Protein AF-A0A8S4NVF9-F1 (afdb_monomer)

pLDDT: mean 74.32, std 21.09, range [24.33, 94.75]

Sequence (127 aa):
HERRHEKLGIKQYSCEVCGKKFTSFFSKEIHCRTYHEGKGYKCEHCDKLLPRKDSLIQHTRIMHTHKNIKRYQCHLCEHCCKIKGNLRLHLRNKHKLTVATHSKGSSVSSEQLKDAVIITKEGNVVP

Organism: Owenia fusiformis (NCBI:txid6347)

Secondary structure (DSSP, 8-state):
-HHHHHHTT---EE-TTT--EESSHHHHHHHHHHHTS--SEE-SSSS-EESSHHHHHHHHHHHT--SS--PEEPSSSS-EESSHHHHHHHHHHHS--------S-----S-SSTT------------

Mean predicted aligned error: 11.99 Å

Structure (mmCIF, N/CA/C/O backbone):
data_AF-A0A8S4NVF9-F1
#
_entry.id   AF-A0A8S4NVF9-F1
#
loop_
_atom_site.group_PDB
_atom_site.id
_atom_site.type_symbol
_atom_site.label_atom_id
_atom_site.label_alt_id
_atom_site.label_comp_id
_atom_site.label_asym_id
_atom_site.label_entity_id
_atom_site.label_seq_id
_atom_site.pdbx_PDB_ins_code
_atom_site.Cartn_x
_atom_site.Cartn_y
_atom_site.Cartn_z
_atom_site.occupancy
_atom_site.B_iso_or_equiv
_atom_site.auth_seq_id
_atom_site.auth_comp_id
_atom_site.auth_asym_id
_atom_site.auth_atom_id
_atom_site.pdbx_PDB_model_num
ATOM 1 N N . HIS A 1 1 ? 1.444 -15.199 13.024 1.00 60.34 1 HIS A N 1
ATOM 2 C CA . HIS A 1 1 ? 1.896 -13.805 13.224 1.00 60.34 1 HIS A CA 1
ATOM 3 C C . HIS A 1 1 ? 1.202 -13.172 14.437 1.00 60.34 1 HIS A C 1
ATOM 5 O O . HIS A 1 1 ? 1.893 -12.677 15.313 1.00 60.34 1 HIS A O 1
ATOM 11 N N . GLU A 1 2 ? -0.126 -13.273 14.565 1.00 56.03 2 GLU A N 1
ATOM 12 C CA . GLU A 1 2 ? -0.901 -12.641 15.656 1.00 56.03 2 GLU A CA 1
ATOM 13 C C . GLU A 1 2 ? -0.588 -13.177 17.064 1.00 56.03 2 GLU A C 1
ATOM 15 O O . GLU A 1 2 ? -0.363 -12.380 17.968 1.00 56.03 2 GLU A O 1
ATOM 20 N N . ARG A 1 3 ? -0.406 -14.498 17.224 1.00 59.28 3 ARG A N 1
ATOM 21 C CA . ARG A 1 3 ? 0.001 -15.130 18.501 1.00 59.28 3 ARG A CA 1
ATOM 22 C C . ARG A 1 3 ? 1.315 -14.594 19.099 1.00 59.28 3 ARG A C 1
ATOM 24 O O . ARG A 1 3 ? 1.551 -14.734 20.292 1.00 59.28 3 ARG A O 1
ATOM 31 N N . ARG A 1 4 ? 2.193 -13.986 18.289 1.00 63.25 4 ARG A N 1
ATOM 32 C CA . ARG A 1 4 ? 3.465 -13.414 18.767 1.00 63.25 4 ARG A CA 1
ATOM 33 C C . ARG A 1 4 ? 3.271 -12.049 19.431 1.00 63.25 4 ARG A C 1
ATOM 35 O O . ARG A 1 4 ? 4.004 -11.739 20.358 1.00 63.25 4 ARG A O 1
ATOM 42 N N . HIS A 1 5 ? 2.321 -11.241 18.963 1.00 65.12 5 HIS A N 1
ATOM 43 C CA . HIS A 1 5 ? 2.099 -9.898 19.507 1.00 65.12 5 HIS A CA 1
ATOM 44 C C . HIS A 1 5 ? 1.412 -9.940 20.871 1.00 65.12 5 HIS A C 1
ATOM 46 O O . HIS A 1 5 ? 1.807 -9.189 21.756 1.00 65.12 5 HIS A O 1
ATOM 52 N N . GLU A 1 6 ? 0.470 -10.868 21.051 1.00 63.19 6 GLU A N 1
ATOM 53 C CA . GLU A 1 6 ? -0.196 -11.123 22.333 1.00 63.19 6 GLU A CA 1
ATOM 54 C C . GLU A 1 6 ? 0.809 -11.558 23.408 1.00 63.19 6 GLU A C 1
ATOM 56 O O . GLU A 1 6 ? 0.867 -10.964 24.479 1.00 63.19 6 GLU A O 1
ATOM 61 N N . LYS A 1 7 ? 1.710 -12.493 23.070 1.00 67.44 7 LYS A N 1
ATOM 62 C CA . LYS A 1 7 ? 2.783 -12.945 23.971 1.00 67.44 7 LYS A CA 1
ATOM 63 C C . LYS A 1 7 ? 3.788 -11.841 24.344 1.00 67.44 7 LYS A C 1
ATOM 65 O O . LYS A 1 7 ? 4.465 -11.960 25.356 1.00 67.44 7 LYS A O 1
ATOM 70 N N . LEU A 1 8 ? 3.908 -10.791 23.530 1.00 78.62 8 LEU A N 1
ATOM 71 C CA . LEU A 1 8 ? 4.822 -9.664 23.758 1.00 78.62 8 LEU A CA 1
ATOM 72 C C . LEU A 1 8 ? 4.121 -8.431 24.353 1.00 78.62 8 LEU A C 1
ATOM 74 O O . LEU A 1 8 ? 4.754 -7.385 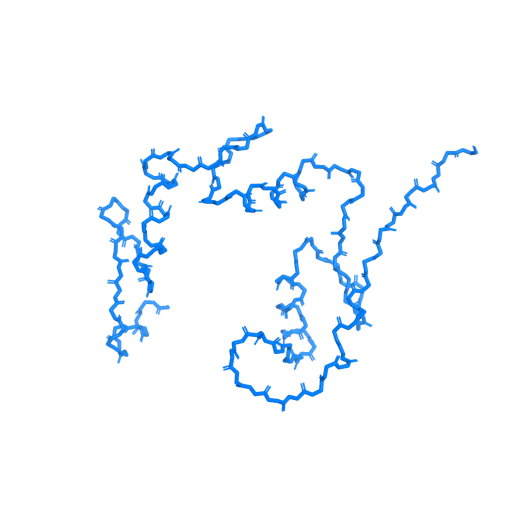24.471 1.00 78.62 8 LEU A O 1
ATOM 78 N N . GLY A 1 9 ? 2.822 -8.513 24.668 1.00 73.12 9 GLY A N 1
ATOM 79 C CA . GLY A 1 9 ? 2.051 -7.369 25.168 1.00 73.12 9 GLY A CA 1
ATOM 80 C C . GLY A 1 9 ? 1.978 -6.192 24.185 1.00 73.12 9 GLY A C 1
ATOM 81 O O . GLY A 1 9 ? 1.690 -5.064 24.582 1.00 73.12 9 GLY A O 1
ATOM 82 N N . ILE A 1 10 ? 2.253 -6.419 22.895 1.00 80.38 10 ILE A N 1
ATOM 83 C CA . ILE A 1 10 ? 2.229 -5.356 21.888 1.00 80.38 10 ILE A CA 1
ATOM 84 C C . ILE A 1 10 ? 0.769 -5.016 21.618 1.00 80.38 10 ILE A C 1
ATOM 86 O O . ILE A 1 10 ? 0.046 -5.815 21.017 1.00 80.38 10 ILE A O 1
ATOM 90 N N . LYS A 1 11 ? 0.351 -3.815 22.031 1.00 81.69 11 LYS A N 1
ATOM 91 C CA . LYS A 1 11 ? -0.997 -3.303 21.772 1.00 81.69 11 LYS A CA 1
ATOM 92 C C . LYS A 1 11 ? -1.299 -3.369 20.276 1.00 81.69 11 LYS A C 1
ATOM 94 O O . LYS A 1 11 ? -0.575 -2.809 19.453 1.00 81.69 11 LYS A O 1
ATOM 99 N N . GLN A 1 12 ? -2.377 -4.067 19.937 1.00 88.12 12 GLN A N 1
ATOM 100 C CA . GLN A 1 12 ? -2.860 -4.186 18.569 1.00 88.12 12 GLN A CA 1
ATOM 101 C C . GLN A 1 12 ? -4.071 -3.281 18.357 1.00 88.12 12 GLN A C 1
ATOM 103 O O . GLN A 1 12 ? -4.841 -3.017 19.278 1.00 88.12 12 GLN A O 1
ATOM 108 N N . TYR A 1 13 ? -4.244 -2.834 17.121 1.00 91.31 13 TYR A N 1
ATOM 109 C CA . TYR A 1 13 ? -5.376 -2.027 16.688 1.00 91.31 13 TYR A CA 1
ATOM 110 C C . TYR A 1 13 ? -6.188 -2.850 15.695 1.00 91.31 13 TYR A C 1
ATOM 112 O O . TYR A 1 13 ? -5.665 -3.238 14.652 1.00 91.31 13 TYR A O 1
ATOM 120 N N . SER A 1 14 ? -7.438 -3.159 16.019 1.00 92.50 14 SER A N 1
ATOM 121 C CA . SER A 1 14 ? -8.330 -3.950 15.167 1.00 92.50 14 SER A CA 1
ATOM 122 C C . SER A 1 14 ? -9.218 -3.050 14.320 1.00 92.50 14 SER A C 1
ATOM 124 O O . SER A 1 14 ? -9.780 -2.080 14.820 1.00 92.50 14 SER A O 1
ATOM 126 N N . CYS A 1 15 ? -9.368 -3.375 13.039 1.00 93.25 15 CYS A N 1
ATOM 127 C CA . CYS A 1 15 ? -10.447 -2.837 12.222 1.00 93.25 15 CYS A CA 1
ATOM 128 C C . CYS A 1 15 ? -11.788 -3.348 12.758 1.00 93.25 15 CYS A C 1
ATOM 130 O O . CYS A 1 15 ? -11.976 -4.554 12.863 1.00 93.25 15 CYS A O 1
ATOM 132 N N . GLU A 1 16 ? -12.721 -2.452 13.064 1.00 91.88 16 GLU A N 1
ATOM 133 C CA . GLU A 1 16 ? -14.050 -2.831 13.567 1.00 91.88 16 GLU A CA 1
ATOM 134 C C . GLU A 1 16 ? -14.947 -3.430 12.477 1.00 91.88 16 GLU A C 1
ATOM 136 O O . GLU A 1 16 ? -15.860 -4.181 12.787 1.00 91.88 16 GLU A O 1
ATOM 141 N N . VAL A 1 17 ? -14.657 -3.157 11.199 1.00 92.75 17 VAL A N 1
ATOM 142 C CA . VAL A 1 17 ? -15.473 -3.635 10.073 1.00 92.75 17 VAL A CA 1
ATOM 143 C C . VAL A 1 17 ? -15.102 -5.060 9.657 1.00 92.75 17 VAL A C 1
ATOM 145 O O . VAL A 1 17 ? -15.980 -5.872 9.398 1.00 92.75 17 VAL A O 1
ATOM 148 N N . CYS A 1 18 ? -13.807 -5.391 9.583 1.00 93.44 18 CYS A N 1
ATOM 149 C CA . CYS A 1 18 ? -13.348 -6.719 9.140 1.00 93.44 18 CYS A CA 1
ATOM 150 C C . CYS A 1 18 ? -12.532 -7.499 10.182 1.00 93.44 18 CYS A C 1
ATOM 152 O O . CYS A 1 18 ? -12.003 -8.566 9.875 1.00 93.44 18 CYS A O 1
ATOM 154 N N . GLY A 1 19 ? -12.346 -6.962 11.390 1.00 90.88 19 GLY A N 1
ATOM 155 C CA . GLY A 1 19 ? -11.599 -7.612 12.475 1.00 90.88 19 GLY A CA 1
ATOM 156 C C . GLY A 1 19 ? -10.076 -7.656 12.294 1.00 90.88 19 GLY A C 1
ATOM 157 O O . GLY A 1 19 ? -9.361 -8.113 13.188 1.00 90.88 19 GLY A O 1
ATOM 158 N N . LYS A 1 20 ? -9.537 -7.174 11.165 1.00 91.50 20 LYS A N 1
ATOM 159 C CA . LYS A 1 20 ? -8.102 -7.263 10.858 1.00 91.50 20 LYS A CA 1
ATOM 160 C C . LYS A 1 20 ? -7.256 -6.481 11.865 1.00 91.50 20 LYS A C 1
ATOM 162 O O . LYS A 1 20 ? -7.522 -5.308 12.122 1.00 91.50 20 LYS A O 1
ATOM 167 N N . LYS A 1 21 ? -6.216 -7.119 12.410 1.00 91.56 21 LYS A N 1
ATOM 168 C CA . LYS A 1 21 ? -5.338 -6.541 13.440 1.00 91.56 21 LYS A CA 1
ATOM 169 C C . LYS A 1 21 ? -4.081 -5.903 12.845 1.00 91.56 21 LYS A C 1
ATOM 171 O O . LYS A 1 21 ? -3.437 -6.459 11.955 1.00 91.56 21 LYS A O 1
ATOM 176 N N . PHE A 1 22 ? -3.701 -4.754 13.394 1.00 90.50 22 PHE A N 1
ATOM 177 C CA . PHE A 1 22 ? -2.544 -3.953 13.001 1.00 90.50 22 PHE A CA 1
ATOM 178 C C . PHE A 1 22 ? -1.660 -3.656 14.212 1.00 90.50 22 PHE A C 1
ATOM 180 O O . PHE A 1 22 ? -2.135 -3.554 15.340 1.00 90.50 22 PHE A O 1
ATOM 187 N N . THR A 1 23 ? -0.361 -3.482 13.980 1.00 88.81 23 THR A N 1
ATOM 188 C CA . THR A 1 23 ? 0.620 -3.128 15.022 1.00 88.81 23 THR A CA 1
ATOM 189 C C . THR A 1 23 ? 0.674 -1.629 15.321 1.00 88.81 23 THR A C 1
ATOM 191 O O . THR A 1 23 ? 1.357 -1.211 16.247 1.00 88.81 23 THR A O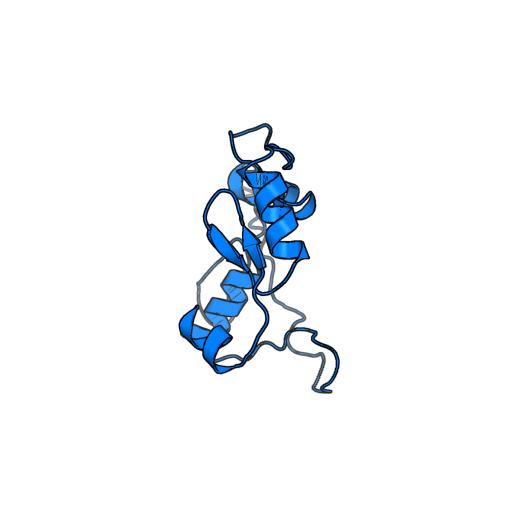 1
ATOM 194 N N . SER A 1 24 ? -0.022 -0.806 14.533 1.00 90.19 24 SER A N 1
ATOM 195 C CA . SER A 1 24 ? -0.059 0.650 14.668 1.00 90.19 24 SER A CA 1
ATOM 196 C C . SER A 1 24 ? -1.458 1.173 14.359 1.00 90.19 24 SER A C 1
ATOM 198 O O . SER A 1 24 ? -2.103 0.703 13.416 1.00 90.19 24 SER A O 1
ATOM 200 N N . PHE A 1 25 ? -1.887 2.182 15.120 1.00 91.81 25 PHE A N 1
ATOM 201 C CA . PHE A 1 25 ? -3.157 2.880 14.925 1.00 91.81 25 PHE A CA 1
ATOM 202 C C . PHE A 1 25 ? -3.286 3.429 13.501 1.00 91.81 25 PHE A C 1
ATOM 204 O O . PHE A 1 25 ? -4.255 3.137 12.809 1.00 91.81 25 PHE A O 1
ATOM 211 N N . PHE A 1 26 ? -2.257 4.134 13.025 1.00 92.31 26 PHE A N 1
ATOM 212 C CA . PHE A 1 26 ? -2.243 4.750 11.698 1.00 92.31 26 PHE A CA 1
ATOM 213 C C . PHE A 1 26 ? -2.394 3.718 10.570 1.00 92.31 26 PHE A C 1
ATOM 215 O O . PHE A 1 26 ? -3.031 3.971 9.552 1.00 92.31 26 PHE A O 1
ATOM 222 N N . SER A 1 27 ? -1.853 2.508 10.761 1.00 92.38 27 SER A N 1
ATOM 223 C CA . SER A 1 27 ? -2.022 1.419 9.790 1.00 92.38 27 SER A CA 1
ATOM 224 C C . SER A 1 27 ? -3.465 0.901 9.746 1.00 92.38 27 SER A C 1
ATOM 226 O O . SER A 1 27 ? -3.971 0.641 8.653 1.00 92.38 27 SER A O 1
ATOM 228 N N . LYS A 1 28 ? -4.136 0.789 10.907 1.00 94.62 28 LYS A N 1
ATOM 229 C CA . LYS A 1 28 ? -5.574 0.465 10.986 1.00 94.62 28 LYS A CA 1
ATOM 230 C C . LYS A 1 28 ? -6.409 1.551 10.323 1.00 94.62 28 LYS A C 1
ATOM 232 O O . LYS A 1 28 ? -7.275 1.232 9.517 1.00 94.62 28 LYS A O 1
ATOM 237 N N . GLU A 1 29 ? -6.127 2.812 10.627 1.00 94.06 29 GLU A N 1
ATOM 238 C CA . GLU A 1 29 ? -6.854 3.961 10.086 1.00 94.06 29 GLU A CA 1
ATOM 239 C C . GLU A 1 29 ? -6.760 4.029 8.558 1.00 94.06 29 GLU A C 1
ATOM 241 O O . GLU A 1 29 ? -7.784 4.059 7.879 1.00 94.06 29 GLU A O 1
ATOM 246 N N . ILE A 1 30 ? -5.549 3.961 7.994 1.00 93.81 30 ILE A N 1
ATOM 247 C CA . ILE A 1 30 ? -5.351 3.923 6.539 1.00 93.81 30 ILE A CA 1
ATOM 248 C C . ILE A 1 30 ? -6.123 2.763 5.906 1.00 93.81 30 ILE A C 1
ATOM 250 O O . ILE A 1 30 ? -6.735 2.922 4.846 1.00 93.81 30 ILE A O 1
ATOM 254 N N . HIS A 1 31 ? -6.085 1.586 6.530 1.00 93.81 31 HIS A N 1
ATOM 255 C CA . HIS A 1 31 ? -6.816 0.428 6.041 1.00 93.81 31 HIS A CA 1
ATOM 256 C C . HIS A 1 31 ? -8.332 0.676 6.039 1.00 93.81 31 HIS A C 1
ATOM 258 O O . HIS A 1 31 ? -8.957 0.488 4.997 1.00 93.81 31 HIS A O 1
ATOM 264 N N . CYS A 1 32 ? -8.907 1.143 7.150 1.00 94.44 32 CYS A N 1
ATOM 265 C CA . CYS A 1 32 ? -10.331 1.477 7.235 1.00 94.44 32 CYS A CA 1
ATOM 266 C C . CYS A 1 32 ? -10.730 2.484 6.155 1.00 94.44 32 CYS A C 1
ATOM 268 O O . CYS A 1 32 ? -11.630 2.213 5.358 1.00 94.44 32 CYS A O 1
ATOM 270 N N . ARG A 1 33 ? -9.972 3.577 6.045 1.00 94.38 33 ARG A N 1
ATOM 271 C CA . ARG A 1 33 ? -10.205 4.613 5.040 1.00 94.38 33 ARG A CA 1
ATOM 272 C C . ARG A 1 33 ? -10.192 4.064 3.619 1.00 94.38 33 ARG A C 1
ATOM 274 O O . ARG A 1 33 ? -11.046 4.422 2.823 1.00 94.38 33 ARG A O 1
ATOM 281 N N . THR A 1 34 ? -9.244 3.192 3.292 1.00 94.06 34 THR A N 1
ATOM 282 C CA . THR A 1 34 ? -9.074 2.699 1.915 1.00 94.06 34 THR A CA 1
ATOM 283 C C . THR A 1 34 ? -10.104 1.637 1.546 1.00 94.06 34 THR A C 1
ATOM 285 O O . THR A 1 34 ? -10.667 1.692 0.458 1.00 94.06 34 THR A O 1
ATOM 288 N N . TYR A 1 35 ? -10.324 0.658 2.427 1.00 90.94 35 TYR A N 1
ATOM 289 C CA . TYR A 1 35 ? -11.058 -0.568 2.093 1.00 90.94 35 TYR A CA 1
ATOM 290 C C . TYR A 1 35 ? -12.517 -0.562 2.546 1.00 90.94 35 TYR A C 1
ATOM 292 O O . TYR A 1 35 ? -13.311 -1.313 1.992 1.00 90.94 35 TYR A O 1
ATOM 300 N N . HIS A 1 36 ? -12.870 0.253 3.540 1.00 92.88 36 HIS A N 1
ATOM 301 C CA . HIS A 1 36 ? -14.231 0.301 4.080 1.00 92.88 36 HIS A CA 1
ATOM 302 C C . HIS A 1 36 ? -14.911 1.639 3.807 1.00 92.88 36 HIS A C 1
ATOM 304 O O . HIS A 1 36 ? -16.091 1.663 3.488 1.00 92.88 36 HIS A O 1
ATOM 310 N N . GLU A 1 37 ? -14.168 2.744 3.858 1.00 93.06 37 GLU A N 1
ATOM 311 C CA . GLU A 1 37 ? -14.722 4.071 3.558 1.00 93.06 37 GLU A CA 1
ATOM 312 C C . GLU A 1 37 ? -14.538 4.482 2.089 1.00 93.06 37 GLU A C 1
ATOM 314 O O . GLU A 1 37 ? -15.009 5.542 1.689 1.00 93.06 37 GLU A O 1
ATOM 319 N N . GLY A 1 38 ? -13.796 3.704 1.291 1.00 90.88 38 GLY A N 1
ATOM 320 C CA . GLY A 1 38 ? -13.490 4.035 -0.107 1.00 90.88 38 GLY A CA 1
ATOM 321 C C . G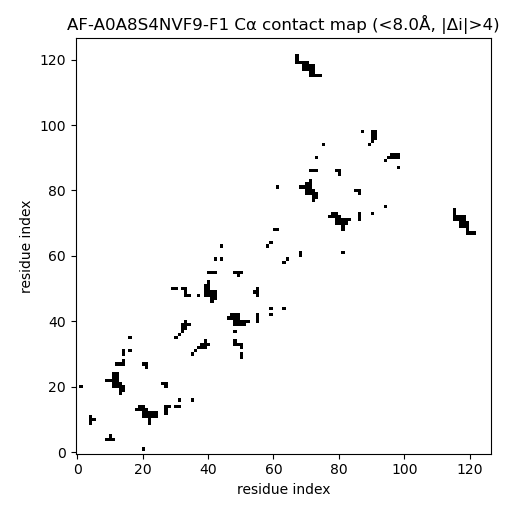LY A 1 38 ? -12.647 5.308 -0.298 1.00 90.88 38 GLY A C 1
ATOM 322 O O . GLY A 1 38 ? -12.415 5.731 -1.427 1.00 90.88 38 GLY A O 1
ATOM 323 N N . LYS A 1 39 ? -12.125 5.907 0.779 1.00 92.12 39 LYS A N 1
ATOM 324 C CA . LYS A 1 39 ? -11.301 7.131 0.802 1.00 92.12 39 LYS A CA 1
ATOM 325 C C . LYS A 1 39 ? -9.827 6.860 0.476 1.00 92.12 39 LYS A C 1
ATOM 327 O O . LYS A 1 39 ? -8.925 7.431 1.098 1.00 92.12 39 LYS A O 1
ATOM 332 N N . GLY A 1 40 ? -9.586 5.952 -0.463 1.00 93.38 40 GLY A N 1
ATOM 333 C CA . GLY A 1 40 ? -8.274 5.701 -1.048 1.00 93.38 40 GLY A CA 1
ATOM 334 C C . GLY A 1 40 ? -8.010 6.580 -2.271 1.00 93.38 40 GLY A C 1
ATOM 335 O O . GLY A 1 40 ? -8.852 7.351 -2.719 1.00 93.38 40 GLY A O 1
ATOM 336 N N . TYR A 1 41 ? -6.825 6.423 -2.846 1.00 94.62 41 TYR A N 1
ATOM 337 C CA . TYR A 1 41 ? -6.446 7.002 -4.128 1.00 94.62 41 TYR A CA 1
ATOM 338 C C . TYR A 1 41 ? -6.809 6.016 -5.239 1.00 94.62 41 TYR A C 1
ATOM 340 O O . TYR A 1 41 ? -6.199 4.947 -5.338 1.00 94.62 41 TYR A O 1
ATOM 348 N N . LYS A 1 42 ? -7.819 6.357 -6.042 1.00 94.50 42 LYS A N 1
ATOM 349 C CA . LYS A 1 42 ? -8.303 5.520 -7.145 1.00 94.50 42 LYS A CA 1
ATOM 350 C C . LYS A 1 42 ? -7.314 5.541 -8.313 1.00 94.50 42 LYS A C 1
ATOM 352 O O . LYS A 1 42 ? -6.808 6.599 -8.679 1.00 94.50 42 LYS A O 1
ATOM 357 N N . CYS A 1 43 ? -7.036 4.376 -8.889 1.00 94.75 43 CYS A N 1
ATOM 358 C CA . CYS A 1 43 ? -6.342 4.291 -10.167 1.00 94.75 43 CYS A CA 1
ATOM 359 C C . CYS A 1 43 ? -7.295 4.630 -11.318 1.00 94.75 43 CYS A C 1
ATOM 361 O O . CYS A 1 43 ? -8.429 4.171 -11.353 1.00 94.75 43 CYS A O 1
ATOM 363 N N . GLU A 1 44 ? -6.833 5.422 -12.281 1.00 94.06 44 GLU A N 1
ATOM 364 C CA . GLU A 1 44 ? -7.642 5.799 -13.449 1.00 94.06 44 GLU A CA 1
ATOM 365 C C . GLU A 1 44 ? -7.713 4.686 -14.505 1.00 94.06 44 GLU A C 1
ATOM 367 O O . GLU A 1 44 ? -8.586 4.702 -15.364 1.00 94.06 44 GLU A O 1
ATOM 372 N N . HIS A 1 45 ? -6.816 3.699 -14.432 1.00 92.62 45 HIS A N 1
ATOM 373 C CA . HIS A 1 45 ? -6.715 2.611 -15.409 1.00 92.62 45 HIS A CA 1
ATOM 374 C C . HIS A 1 45 ? -7.262 1.267 -14.899 1.00 92.62 45 HIS A C 1
ATOM 376 O O . HIS A 1 45 ? -7.320 0.308 -15.665 1.00 92.62 45 HIS A O 1
ATOM 382 N N . CYS A 1 46 ? -7.611 1.156 -13.613 1.00 93.62 46 CYS A N 1
ATOM 383 C CA . CYS A 1 46 ? -8.228 -0.038 -13.030 1.00 93.62 46 CYS A CA 1
ATOM 384 C C . CYS A 1 46 ? -8.980 0.293 -11.733 1.00 93.62 46 CYS A C 1
ATOM 386 O O . CYS A 1 46 ? -8.762 1.340 -11.132 1.00 93.62 46 CYS A O 1
ATOM 388 N N . ASP A 1 47 ? -9.785 -0.636 -11.219 1.00 90.94 47 ASP A N 1
ATOM 389 C CA . ASP A 1 47 ? -10.603 -0.419 -10.012 1.00 90.94 47 ASP A CA 1
ATOM 390 C C . ASP A 1 47 ? -9.826 -0.466 -8.685 1.00 90.94 47 ASP A C 1
ATOM 392 O O . ASP A 1 47 ? -10.390 -0.660 -7.606 1.00 90.94 47 ASP A O 1
ATOM 396 N N . LYS A 1 48 ? -8.501 -0.299 -8.728 1.00 91.69 48 LYS A N 1
ATOM 397 C CA . LYS A 1 48 ? -7.672 -0.398 -7.530 1.00 91.69 48 LYS A CA 1
ATOM 398 C C . LYS A 1 48 ? -7.666 0.909 -6.742 1.00 91.69 48 LYS A C 1
ATOM 400 O O . LYS A 1 48 ? -7.279 1.960 -7.247 1.00 91.69 48 LYS A O 1
ATOM 405 N N . LEU A 1 49 ? -8.010 0.806 -5.459 1.00 94.06 49 LEU A N 1
ATOM 406 C CA . LEU A 1 49 ? -7.841 1.860 -4.459 1.00 94.06 49 LEU A CA 1
ATOM 407 C C . LEU A 1 49 ? -6.533 1.647 -3.698 1.00 94.06 49 LEU A C 1
ATOM 409 O O . LEU A 1 49 ? -6.290 0.584 -3.120 1.00 94.06 49 LEU A O 1
ATOM 413 N N . LEU A 1 50 ? -5.670 2.660 -3.707 1.00 94.12 50 LEU A N 1
ATOM 414 C CA . LEU A 1 50 ? -4.389 2.631 -3.016 1.00 94.12 50 LEU A CA 1
ATOM 415 C C . LEU A 1 50 ? -4.444 3.517 -1.767 1.00 94.12 50 LEU A C 1
ATOM 417 O O . LEU A 1 50 ? -4.997 4.611 -1.808 1.00 94.12 50 LEU A O 1
ATOM 421 N N . PRO 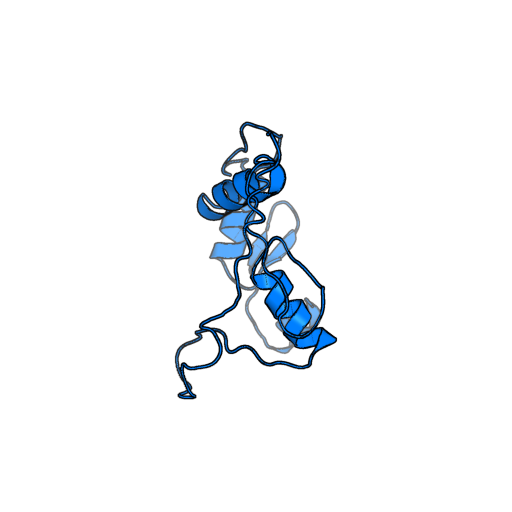A 1 51 ? -3.822 3.102 -0.655 1.00 92.00 51 PRO A N 1
ATOM 422 C CA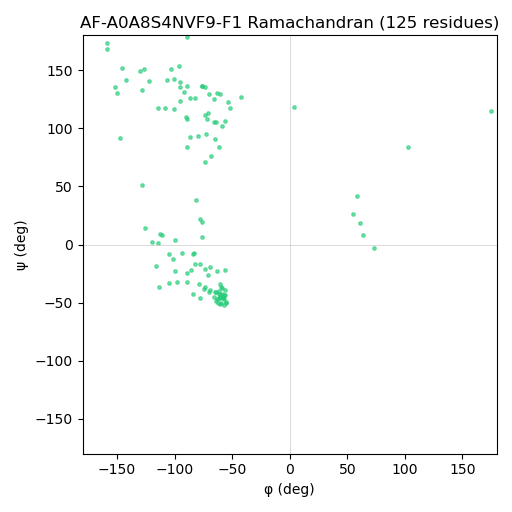 . PRO A 1 51 ? -3.926 3.823 0.612 1.00 92.00 51 PRO A CA 1
ATOM 423 C C . PRO A 1 51 ? -3.224 5.183 0.644 1.00 92.00 51 PRO A C 1
ATOM 425 O O . PRO A 1 51 ? -3.475 6.001 1.526 1.00 92.00 51 PRO A O 1
ATOM 428 N N . ARG A 1 52 ? -2.279 5.412 -0.271 1.00 91.44 52 ARG A N 1
ATOM 429 C CA . ARG A 1 52 ? -1.417 6.596 -0.292 1.00 91.44 52 ARG A CA 1
ATOM 430 C C . ARG A 1 52 ? -1.099 6.997 -1.731 1.00 91.44 52 ARG A C 1
ATOM 432 O O . ARG A 1 52 ? -1.013 6.136 -2.610 1.00 91.44 52 ARG A O 1
ATOM 439 N N . LYS A 1 53 ? -0.849 8.291 -1.948 1.00 91.94 53 LYS A N 1
ATOM 440 C CA . LYS A 1 53 ? -0.528 8.859 -3.267 1.00 91.94 53 LYS A CA 1
ATOM 441 C C . LYS A 1 53 ? 0.753 8.274 -3.869 1.00 91.94 53 LYS A C 1
ATOM 443 O O . LYS A 1 53 ? 0.771 7.925 -5.043 1.00 91.94 53 LYS A O 1
ATOM 448 N N . ASP A 1 54 ? 1.805 8.102 -3.066 1.00 90.38 54 ASP A N 1
ATOM 449 C CA . ASP A 1 54 ? 3.070 7.475 -3.493 1.00 90.38 54 ASP A CA 1
ATOM 450 C C . ASP A 1 54 ? 2.857 6.042 -4.009 1.00 90.38 54 ASP A C 1
ATOM 452 O O . ASP A 1 54 ? 3.466 5.609 -4.988 1.00 90.38 54 ASP A O 1
ATOM 456 N N . SER A 1 55 ? 1.938 5.325 -3.366 1.00 92.12 55 SER A N 1
ATOM 457 C CA . SER A 1 55 ? 1.589 3.945 -3.680 1.00 92.12 55 SER A CA 1
ATOM 458 C C . SER A 1 55 ? 0.780 3.868 -4.979 1.00 92.12 55 SER A C 1
ATOM 460 O O . SER A 1 55 ? 1.019 2.962 -5.775 1.00 92.12 55 SER A O 1
ATOM 462 N N . LEU A 1 56 ? -0.105 4.842 -5.240 1.00 94.44 56 LEU A N 1
ATOM 463 C CA . LEU A 1 56 ? -0.785 4.994 -6.533 1.00 94.44 56 LEU A CA 1
ATOM 464 C C . LEU A 1 56 ? 0.210 5.307 -7.659 1.00 94.44 56 LEU A C 1
ATOM 466 O O . LEU A 1 56 ? 0.198 4.625 -8.676 1.00 94.44 56 LEU A O 1
ATOM 470 N N . ILE A 1 57 ? 1.110 6.277 -7.470 1.00 91.50 57 ILE A N 1
ATOM 471 C CA . ILE A 1 57 ? 2.111 6.644 -8.487 1.00 91.50 57 ILE A CA 1
ATOM 472 C C . ILE A 1 57 ? 2.982 5.436 -8.846 1.00 91.50 57 ILE A C 1
ATOM 474 O O . ILE A 1 57 ? 3.198 5.143 -10.024 1.00 91.50 57 ILE A O 1
ATOM 478 N N . GLN A 1 58 ? 3.464 4.701 -7.837 1.00 88.69 58 GLN A N 1
ATOM 479 C CA . GLN A 1 58 ? 4.221 3.474 -8.070 1.00 88.69 58 GLN A CA 1
ATOM 480 C C . GLN A 1 58 ? 3.375 2.432 -8.807 1.00 88.69 58 GLN A C 1
ATOM 482 O O . GLN A 1 58 ? 3.866 1.844 -9.766 1.00 88.69 58 GLN A O 1
ATOM 487 N N . HIS A 1 59 ? 2.129 2.212 -8.383 1.00 91.25 59 HIS A N 1
ATOM 488 C CA . HIS A 1 59 ? 1.212 1.272 -9.020 1.00 91.25 59 HIS A CA 1
ATOM 489 C C . HIS A 1 59 ? 0.996 1.598 -10.504 1.00 91.25 59 HIS A C 1
ATOM 491 O O . HIS A 1 59 ? 1.232 0.730 -11.344 1.00 91.25 59 HIS A O 1
ATOM 497 N N . THR A 1 60 ? 0.646 2.843 -10.832 1.00 90.06 60 THR A N 1
ATOM 498 C CA . THR A 1 60 ? 0.455 3.294 -12.216 1.00 90.06 60 THR A CA 1
ATOM 499 C C . THR A 1 60 ? 1.715 3.069 -13.042 1.00 90.06 60 THR A C 1
ATOM 501 O O . THR A 1 60 ? 1.662 2.445 -14.103 1.00 90.06 60 THR A O 1
ATOM 504 N N . ARG A 1 61 ? 2.876 3.457 -12.508 1.00 86.38 61 ARG A N 1
ATOM 505 C CA . ARG A 1 61 ? 4.159 3.284 -13.193 1.00 86.38 61 ARG A CA 1
ATOM 506 C C . ARG A 1 61 ? 4.514 1.819 -13.471 1.00 86.38 61 ARG A C 1
ATOM 508 O O . ARG A 1 61 ? 5.096 1.529 -14.508 1.00 86.38 61 ARG A O 1
ATOM 515 N N . ILE A 1 62 ? 4.248 0.896 -12.544 1.00 84.44 62 ILE A N 1
ATOM 516 C CA . ILE A 1 62 ? 4.670 -0.512 -12.699 1.00 84.44 62 ILE A CA 1
ATOM 517 C C . ILE A 1 62 ? 3.636 -1.390 -13.414 1.00 84.44 62 ILE A C 1
ATOM 519 O O . ILE A 1 62 ? 4.019 -2.440 -13.942 1.00 84.44 62 ILE A O 1
ATOM 523 N N . MET A 1 63 ? 2.353 -1.010 -13.369 1.00 87.38 63 MET A N 1
ATOM 524 C CA . MET A 1 63 ? 1.241 -1.807 -13.901 1.00 87.38 63 MET A CA 1
ATOM 525 C C . MET A 1 63 ? 0.680 -1.267 -15.215 1.00 87.38 63 MET A C 1
ATOM 527 O O . MET A 1 63 ? 0.253 -2.074 -16.030 1.00 87.38 63 MET A O 1
ATOM 531 N N . HIS A 1 64 ? 0.682 0.052 -15.423 1.00 88.75 64 HIS A N 1
ATOM 532 C CA . HIS A 1 64 ? -0.001 0.687 -16.559 1.00 88.75 64 HIS A CA 1
ATOM 533 C C . HIS A 1 64 ? 0.954 1.393 -17.530 1.00 88.75 64 HIS A C 1
ATOM 535 O O . HIS A 1 64 ? 0.613 1.616 -18.688 1.00 88.75 64 HIS A O 1
ATOM 541 N N . THR A 1 65 ? 2.185 1.697 -17.114 1.00 82.62 65 THR A N 1
ATOM 542 C CA . THR A 1 65 ? 3.223 2.193 -18.025 1.00 82.62 65 THR A CA 1
ATOM 543 C C . THR A 1 65 ? 4.000 1.020 -18.624 1.00 82.62 65 THR A C 1
ATOM 545 O O . THR A 1 65 ? 4.789 0.390 -17.931 1.00 82.62 65 THR A O 1
ATOM 548 N N . HIS A 1 66 ? 3.812 0.724 -19.914 1.00 68.12 66 HIS A N 1
ATOM 549 C CA . HIS A 1 66 ? 4.524 -0.375 -20.591 1.00 68.12 66 HIS A CA 1
ATOM 550 C C . HIS A 1 66 ? 5.906 0.020 -21.145 1.00 68.12 66 HIS A C 1
ATOM 552 O O . HIS A 1 66 ? 6.766 -0.844 -21.319 1.00 68.12 66 HIS A O 1
ATOM 558 N N . LYS A 1 67 ? 6.154 1.316 -21.378 1.00 64.06 67 LYS A N 1
ATOM 559 C CA . LYS A 1 67 ? 7.435 1.837 -21.882 1.00 64.06 67 LYS A CA 1
ATOM 560 C C . LYS A 1 67 ? 8.357 2.213 -20.712 1.00 64.06 67 LYS A C 1
ATOM 562 O O . LYS A 1 67 ? 7.937 2.901 -19.789 1.00 64.06 67 LYS A O 1
ATOM 567 N N . ASN A 1 68 ? 9.615 1.767 -20.741 1.00 58.53 68 ASN A N 1
ATOM 568 C CA . ASN A 1 68 ? 10.667 2.166 -19.789 1.00 58.53 68 ASN A CA 1
ATOM 569 C C . ASN A 1 68 ? 10.371 1.876 -18.302 1.00 58.53 68 ASN A C 1
ATOM 571 O O . ASN A 1 68 ? 10.691 2.673 -17.410 1.00 58.53 68 ASN A O 1
ATOM 575 N N . ILE A 1 69 ? 9.796 0.704 -17.995 1.00 66.19 69 ILE A N 1
ATOM 576 C CA . ILE A 1 69 ? 9.695 0.249 -16.601 1.00 66.19 69 ILE A CA 1
ATOM 577 C C . ILE A 1 69 ? 11.104 -0.008 -16.070 1.00 66.19 69 ILE A C 1
ATOM 579 O O . ILE A 1 69 ? 11.732 -1.024 -16.361 1.00 66.19 69 ILE A O 1
ATOM 583 N N . LYS A 1 70 ? 11.560 0.911 -15.228 1.00 68.00 70 LYS A N 1
ATOM 584 C CA . LYS A 1 70 ? 12.751 0.784 -14.394 1.00 68.00 70 LYS A CA 1
ATOM 585 C C . LYS A 1 70 ? 12.628 -0.465 -13.516 1.00 68.00 70 LYS A C 1
ATOM 587 O O . LYS A 1 70 ? 11.836 -0.488 -12.573 1.00 68.00 70 LYS A O 1
ATOM 592 N N . ARG A 1 71 ? 13.383 -1.511 -13.857 1.00 75.75 71 ARG A N 1
ATOM 593 C CA . ARG A 1 71 ? 13.505 -2.741 -13.064 1.00 75.75 71 ARG A CA 1
ATOM 594 C C . ARG A 1 71 ? 14.746 -2.656 -12.178 1.00 75.75 71 ARG A C 1
ATOM 596 O O . ARG A 1 71 ? 15.695 -1.942 -12.481 1.00 75.75 71 ARG A O 1
ATOM 603 N N . TYR A 1 72 ? 14.704 -3.377 -11.069 1.00 77.50 72 TYR A N 1
ATOM 604 C CA . TYR A 1 72 ? 15.811 -3.585 -10.150 1.00 77.50 72 TYR A CA 1
ATOM 605 C C . TYR A 1 72 ? 16.413 -4.955 -10.444 1.00 77.50 72 TYR A C 1
ATOM 607 O O . TYR A 1 72 ? 15.717 -5.963 -10.291 1.00 77.50 72 TYR A O 1
ATOM 615 N N . GLN A 1 73 ? 17.671 -4.989 -10.868 1.00 77.69 73 GLN A N 1
ATOM 616 C CA . GLN A 1 73 ? 18.394 -6.219 -11.177 1.00 77.69 73 GLN A CA 1
ATOM 617 C C . GLN A 1 73 ? 19.319 -6.605 -10.019 1.00 77.69 73 GLN A C 1
ATOM 619 O O . GLN A 1 73 ? 19.892 -5.743 -9.351 1.00 77.69 73 GLN A O 1
ATOM 624 N N . CYS A 1 74 ? 19.430 -7.905 -9.758 1.00 79.81 74 CYS A N 1
ATOM 625 C CA . CYS A 1 74 ? 20.427 -8.443 -8.844 1.00 79.81 74 CYS A CA 1
ATOM 626 C C . CYS A 1 74 ? 21.807 -8.445 -9.519 1.00 79.81 74 CYS A C 1
ATOM 628 O O . CYS A 1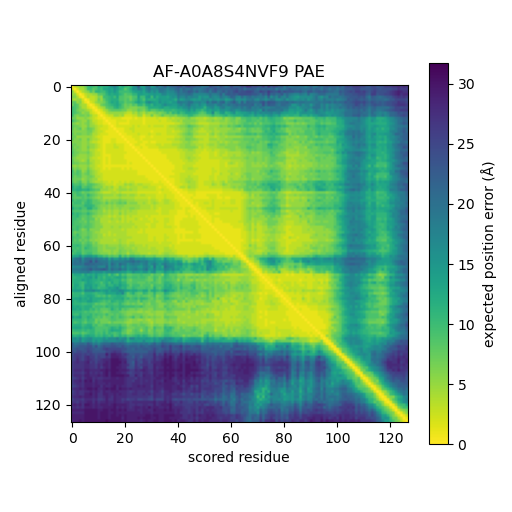 74 ? 21.925 -8.836 -10.671 1.00 79.81 74 CYS A O 1
ATOM 630 N N . HIS A 1 75 ? 22.862 -8.035 -8.815 1.00 78.81 75 HIS A N 1
ATOM 631 C CA . HIS A 1 75 ? 24.226 -8.080 -9.363 1.00 78.81 75 HIS A CA 1
ATOM 632 C C . HIS A 1 75 ? 24.898 -9.456 -9.193 1.00 78.81 75 HIS A C 1
ATOM 634 O O . HIS A 1 75 ? 25.985 -9.676 -9.709 1.00 78.81 75 HIS A O 1
ATOM 640 N N . LEU A 1 76 ? 24.273 -10.371 -8.441 1.00 78.88 76 LEU A N 1
ATOM 641 C CA . LEU A 1 76 ? 24.780 -11.725 -8.184 1.00 78.88 76 LEU A CA 1
ATOM 642 C C . LEU A 1 76 ? 24.091 -12.798 -9.034 1.00 78.88 76 LEU A C 1
ATOM 644 O O . LEU A 1 76 ? 24.531 -13.943 -9.043 1.00 78.88 76 LEU A O 1
ATOM 648 N N . CYS A 1 77 ? 22.978 -12.467 -9.690 1.00 83.19 77 CYS A N 1
ATOM 649 C CA . CYS A 1 77 ? 22.257 -13.379 -10.573 1.00 83.19 77 CYS A CA 1
ATOM 650 C C . CYS A 1 77 ? 21.368 -12.607 -11.556 1.00 83.19 77 CYS A C 1
ATOM 652 O O . CYS A 1 77 ? 21.148 -11.410 -11.413 1.00 83.19 77 CYS A O 1
ATOM 654 N N . GLU A 1 78 ? 20.759 -13.304 -12.508 1.00 82.56 78 GLU A N 1
ATOM 655 C CA . GLU A 1 78 ? 19.920 -12.696 -13.552 1.00 82.56 78 GLU A CA 1
ATOM 656 C C . GLU A 1 78 ? 18.515 -12.272 -13.070 1.00 82.56 78 GLU A C 1
ATOM 658 O O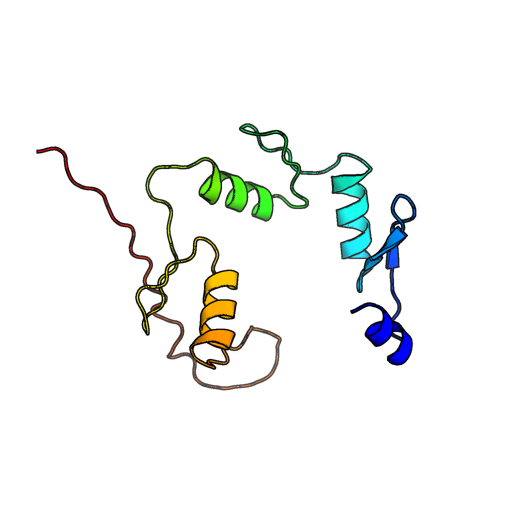 . GLU A 1 78 ? 17.656 -11.857 -13.853 1.00 82.56 78 GLU A O 1
ATOM 663 N N . HIS A 1 79 ? 18.239 -12.356 -11.765 1.00 81.19 79 HIS A N 1
ATOM 664 C CA . HIS A 1 79 ? 16.924 -12.035 -11.227 1.00 81.19 79 HIS A CA 1
ATOM 665 C C . HIS A 1 79 ? 16.615 -10.531 -11.297 1.00 81.19 79 HIS A C 1
ATOM 667 O O . HIS A 1 79 ? 17.366 -9.691 -10.799 1.00 81.19 79 HIS A O 1
ATOM 673 N N . CYS A 1 80 ? 15.441 -10.198 -11.843 1.00 80.69 80 CYS A N 1
ATOM 674 C CA . CYS A 1 80 ? 14.943 -8.829 -11.965 1.00 80.69 80 CYS A CA 1
ATOM 675 C C . CYS A 1 80 ? 13.584 -8.651 -11.274 1.00 80.69 80 CYS A C 1
ATOM 677 O O . CYS A 1 80 ? 12.687 -9.484 -11.387 1.00 80.69 80 CYS A O 1
ATOM 679 N N . CYS A 1 81 ? 13.395 -7.511 -10.612 1.00 80.44 81 CYS A N 1
ATOM 680 C CA . CYS A 1 81 ? 12.193 -7.161 -9.859 1.00 80.44 81 CYS A CA 1
ATOM 681 C C . CYS A 1 81 ? 11.672 -5.768 -10.236 1.00 80.44 81 CYS A C 1
ATOM 683 O O . CYS A 1 81 ? 12.444 -4.862 -10.523 1.00 80.44 81 CYS A O 1
ATOM 685 N N . LYS A 1 82 ? 10.354 -5.542 -10.165 1.00 80.12 82 LYS A N 1
ATOM 686 C CA . LYS A 1 82 ? 9.756 -4.210 -10.416 1.00 80.12 82 LYS A CA 1
ATOM 687 C C . LYS A 1 82 ? 9.803 -3.272 -9.196 1.00 80.12 82 LYS A C 1
ATOM 689 O O . LYS A 1 82 ? 9.618 -2.070 -9.335 1.00 80.12 82 LYS A O 1
ATOM 694 N N . ILE A 1 83 ? 10.035 -3.814 -7.996 1.00 81.12 83 ILE A N 1
ATOM 695 C CA . ILE A 1 83 ? 9.969 -3.091 -6.715 1.00 81.12 83 ILE A CA 1
ATOM 696 C C . ILE A 1 83 ? 11.265 -3.320 -5.926 1.00 81.12 83 ILE A C 1
ATOM 698 O O . ILE A 1 83 ? 11.683 -4.464 -5.744 1.00 81.12 83 ILE A O 1
ATOM 702 N N . LYS A 1 84 ? 11.868 -2.249 -5.387 1.00 80.81 84 LYS A N 1
ATOM 703 C CA . LYS A 1 84 ? 13.128 -2.296 -4.612 1.00 80.81 84 LYS A CA 1
ATOM 704 C C . LYS A 1 84 ? 13.062 -3.249 -3.412 1.00 80.81 84 LYS A C 1
ATOM 706 O O . LYS A 1 84 ? 14.023 -3.954 -3.119 1.00 80.81 84 LYS A O 1
ATOM 711 N N . GLY A 1 85 ? 11.921 -3.278 -2.720 1.00 82.00 85 GLY A N 1
ATOM 712 C CA . GLY A 1 85 ? 11.682 -4.187 -1.596 1.00 82.00 85 GLY A CA 1
ATOM 713 C C . GLY A 1 85 ? 11.792 -5.665 -1.984 1.00 8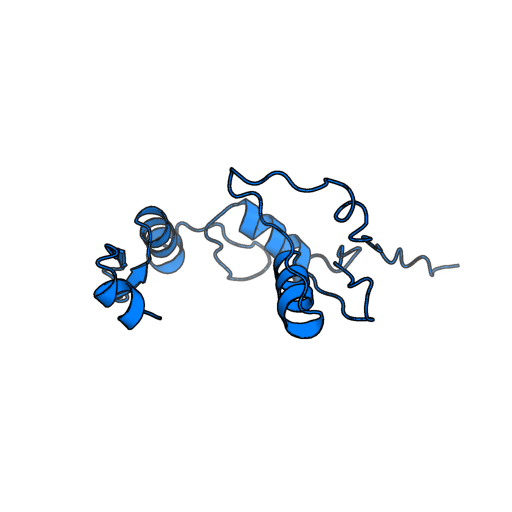2.00 85 GLY A C 1
ATOM 714 O O . GLY A 1 85 ? 12.347 -6.447 -1.216 1.00 82.00 85 GLY A O 1
ATOM 715 N N . ASN A 1 86 ? 11.356 -6.029 -3.195 1.00 85.56 86 ASN A N 1
ATOM 716 C CA . ASN A 1 86 ? 11.456 -7.402 -3.688 1.00 85.56 86 ASN A CA 1
ATOM 717 C C . ASN A 1 86 ? 12.910 -7.784 -3.965 1.00 85.56 86 ASN A C 1
ATOM 719 O O . ASN A 1 86 ? 13.320 -8.871 -3.574 1.00 85.56 86 ASN A O 1
ATOM 723 N N . LEU A 1 87 ? 13.711 -6.875 -4.541 1.00 83.81 87 LEU A N 1
ATOM 724 C CA . LEU A 1 87 ? 15.148 -7.113 -4.700 1.00 83.81 87 LEU A CA 1
ATOM 725 C C . LEU A 1 87 ? 15.821 -7.304 -3.333 1.00 83.81 87 LEU A C 1
ATOM 727 O O . LEU A 1 87 ? 16.575 -8.248 -3.151 1.00 83.81 87 LEU A O 1
ATOM 731 N N . ARG A 1 88 ? 15.492 -6.479 -2.334 1.00 82.81 88 ARG A N 1
ATOM 732 C CA . ARG A 1 88 ? 15.993 -6.653 -0.960 1.00 82.81 88 ARG A CA 1
ATOM 733 C C . ARG A 1 88 ? 15.638 -8.024 -0.374 1.00 82.81 88 ARG A C 1
ATOM 735 O O . ARG A 1 88 ? 16.491 -8.653 0.247 1.00 82.81 88 ARG A O 1
ATOM 742 N N . LEU A 1 89 ? 14.394 -8.471 -0.542 1.00 84.38 89 LEU A N 1
ATOM 743 C CA . LEU A 1 89 ? 13.958 -9.787 -0.073 1.00 84.38 89 LEU A CA 1
ATOM 744 C C . LEU A 1 89 ? 14.696 -10.912 -0.807 1.00 84.38 89 LEU A C 1
ATOM 746 O O . LEU A 1 89 ? 15.126 -11.874 -0.178 1.00 84.38 89 LEU A O 1
ATOM 750 N N . HIS A 1 90 ? 14.884 -10.766 -2.118 1.00 84.00 90 HIS A N 1
ATOM 751 C CA . HIS A 1 90 ? 15.669 -11.683 -2.933 1.00 84.00 90 HIS A CA 1
ATOM 752 C C . HIS A 1 90 ? 17.125 -11.758 -2.448 1.00 84.00 90 HIS A C 1
ATOM 754 O O . HIS A 1 90 ? 17.601 -12.850 -2.157 1.00 84.00 90 HIS A O 1
ATOM 760 N N . LEU A 1 91 ? 17.802 -10.621 -2.254 1.00 83.19 91 LEU A N 1
ATOM 761 C CA . LEU A 1 91 ? 19.178 -10.570 -1.745 1.00 83.19 91 LEU A CA 1
ATOM 762 C C . LEU A 1 91 ? 19.295 -11.232 -0.365 1.00 83.19 91 LEU A C 1
ATOM 764 O O . LEU A 1 91 ? 20.203 -12.027 -0.134 1.00 83.19 91 LEU A O 1
ATOM 768 N N . ARG A 1 92 ? 18.332 -10.982 0.528 1.00 83.38 92 ARG A N 1
ATOM 769 C CA . ARG A 1 92 ? 18.298 -11.599 1.860 1.00 83.38 92 ARG A CA 1
ATOM 770 C C . ARG A 1 92 ? 18.082 -13.110 1.807 1.00 83.38 92 ARG A C 1
ATOM 772 O O . ARG A 1 92 ? 18.760 -13.840 2.517 1.00 83.38 92 ARG A O 1
ATOM 779 N N . ASN A 1 93 ? 17.142 -13.587 0.997 1.00 86.06 93 ASN A N 1
ATOM 780 C CA . ASN A 1 93 ? 16.723 -14.991 1.036 1.00 86.06 93 ASN A CA 1
ATOM 781 C C . ASN A 1 93 ? 17.547 -15.893 0.109 1.00 86.06 93 ASN A C 1
ATOM 783 O O . ASN A 1 93 ? 17.727 -17.067 0.413 1.00 86.06 93 ASN A O 1
ATOM 787 N N . LYS A 1 94 ? 18.015 -15.369 -1.031 1.00 87.06 94 LYS A N 1
ATOM 788 C CA . LYS A 1 94 ? 18.772 -16.125 -2.042 1.00 87.06 94 LYS A CA 1
ATOM 789 C C . LYS A 1 94 ? 20.279 -15.941 -1.914 1.00 87.06 94 LYS A C 1
ATOM 791 O O . LYS A 1 94 ? 21.007 -16.893 -2.152 1.00 87.06 94 LYS A O 1
ATOM 796 N N . HIS A 1 95 ? 20.731 -14.766 -1.480 1.00 84.94 95 HIS A N 1
ATOM 797 C CA . HIS A 1 95 ? 22.158 -14.455 -1.349 1.00 84.94 95 HIS A CA 1
ATOM 798 C C . HIS A 1 95 ? 22.606 -14.235 0.103 1.00 84.94 95 HIS A C 1
ATOM 800 O O . HIS A 1 95 ? 23.774 -13.955 0.340 1.00 84.94 95 HIS A O 1
ATOM 806 N N . LYS A 1 96 ? 21.696 -14.375 1.082 1.00 81.62 96 LYS A N 1
ATOM 807 C CA . LYS A 1 96 ? 21.963 -14.172 2.520 1.00 81.62 96 LYS A CA 1
ATOM 808 C C . LYS A 1 96 ? 22.560 -12.794 2.847 1.00 81.62 96 LYS A C 1
ATOM 810 O O . LYS A 1 96 ? 23.218 -12.628 3.867 1.00 81.62 96 LYS A O 1
ATOM 815 N N . LEU A 1 97 ? 22.284 -11.790 2.010 1.00 75.50 97 LEU A N 1
ATOM 816 C CA . LEU A 1 97 ? 22.784 -10.430 2.191 1.00 75.50 97 LEU A CA 1
ATOM 817 C C . LEU A 1 97 ? 21.864 -9.611 3.100 1.00 75.50 97 LEU A C 1
ATOM 819 O O . LEU A 1 97 ? 20.663 -9.444 2.848 1.00 75.50 97 LEU A O 1
ATOM 823 N N . THR A 1 98 ? 22.444 -9.036 4.146 1.00 58.53 98 THR A N 1
ATOM 824 C CA . THR A 1 98 ? 21.780 -8.107 5.059 1.00 58.53 98 THR A CA 1
ATOM 825 C C . THR A 1 98 ? 21.924 -6.678 4.545 1.00 58.53 98 THR A C 1
ATOM 827 O O . THR A 1 98 ? 22.787 -5.919 4.964 1.00 58.53 98 THR A O 1
ATOM 830 N N . VAL A 1 99 ? 21.039 -6.259 3.636 1.00 58.12 99 VAL A N 1
ATOM 831 C CA . VAL A 1 99 ? 20.968 -4.832 3.284 1.00 58.12 99 VAL A CA 1
ATOM 832 C C . VAL A 1 99 ? 20.376 -4.054 4.465 1.00 58.12 99 VAL A C 1
ATOM 834 O O . VAL A 1 99 ? 19.207 -4.242 4.824 1.00 58.12 99 VAL A O 1
ATOM 837 N N . ALA A 1 100 ? 21.189 -3.205 5.094 1.00 52.94 100 ALA A N 1
ATOM 838 C CA . ALA A 1 100 ? 20.755 -2.354 6.193 1.00 52.94 100 ALA A CA 1
ATOM 839 C C . ALA A 1 100 ? 19.629 -1.420 5.721 1.00 52.94 100 ALA A C 1
ATOM 841 O O . ALA A 1 100 ? 19.705 -0.764 4.678 1.00 52.94 100 ALA A O 1
ATOM 842 N N . THR A 1 101 ? 18.531 -1.392 6.468 1.00 41.84 101 THR A N 1
ATOM 843 C CA . THR A 1 101 ? 17.495 -0.370 6.323 1.00 41.84 101 THR A CA 1
ATOM 844 C C . THR A 1 101 ? 17.864 0.789 7.226 1.00 41.84 101 THR A C 1
ATOM 846 O O . THR A 1 101 ? 18.232 0.545 8.367 1.00 41.84 101 THR A O 1
ATOM 849 N N . HIS A 1 102 ? 17.742 2.030 6.750 1.00 42.75 102 HIS A N 1
ATOM 850 C CA . HIS A 1 102 ? 17.862 3.218 7.595 1.00 42.75 102 HIS A CA 1
ATOM 851 C C . HIS A 1 102 ? 16.761 3.208 8.674 1.00 42.75 102 HIS A C 1
ATOM 853 O O . HIS A 1 102 ? 15.697 3.798 8.513 1.00 42.75 102 HIS A O 1
ATOM 859 N N . SER A 1 103 ? 17.013 2.503 9.768 1.00 37.09 103 SER A N 1
ATOM 860 C CA . SER A 1 103 ? 16.452 2.731 11.091 1.00 37.09 103 SER A CA 1
ATOM 861 C C . SER A 1 103 ? 17.615 3.282 11.904 1.00 37.09 103 SER A C 1
ATOM 863 O O . SER A 1 103 ? 18.660 2.645 11.982 1.00 37.09 103 SER A O 1
ATOM 865 N N . LYS A 1 104 ? 17.463 4.523 12.369 1.00 43.78 104 LYS A N 1
ATOM 866 C CA . LYS A 1 104 ? 18.495 5.338 13.020 1.00 43.78 104 LYS A CA 1
ATOM 867 C C . LYS A 1 104 ? 19.330 4.511 14.013 1.00 43.78 104 LYS A C 1
ATOM 869 O O . LYS A 1 104 ? 18.758 3.901 14.908 1.00 43.78 104 LYS A O 1
ATOM 874 N N . GLY A 1 105 ? 20.656 4.557 13.853 1.00 41.28 105 GLY A N 1
ATOM 875 C CA . GLY A 1 105 ? 21.635 3.987 14.784 1.00 41.28 105 GLY A CA 1
ATOM 876 C C . GLY A 1 105 ? 22.250 2.664 14.324 1.00 41.28 105 GLY A C 1
ATOM 877 O O . GLY A 1 105 ? 21.770 1.613 14.713 1.00 41.28 105 GLY A O 1
ATOM 878 N N . SER A 1 106 ? 23.294 2.748 13.491 1.00 30.69 106 SER A N 1
ATOM 879 C CA . SER A 1 106 ? 24.468 1.854 13.449 1.00 30.69 106 SER A CA 1
ATOM 880 C C . SER A 1 106 ? 25.341 2.260 12.257 1.00 30.69 106 SER A C 1
ATOM 882 O O . SER A 1 106 ? 24.930 2.193 11.101 1.00 30.69 106 SER A O 1
ATOM 884 N N . SER A 1 107 ? 26.540 2.733 12.565 1.00 38.97 107 SER A N 1
ATOM 885 C CA . SER A 1 107 ? 27.606 3.125 11.648 1.00 38.97 107 SER A CA 1
ATOM 886 C C . SER A 1 107 ? 28.250 1.903 10.990 1.00 38.97 107 SER A C 1
ATOM 888 O O . SER A 1 107 ? 29.001 1.210 11.666 1.00 38.97 107 SER A O 1
ATOM 890 N N . VAL A 1 108 ? 28.006 1.662 9.693 1.00 36.22 108 VAL A N 1
ATOM 891 C CA . VAL A 1 108 ? 28.896 0.872 8.816 1.00 36.22 108 VAL A CA 1
ATOM 892 C C . VAL A 1 108 ? 28.791 1.371 7.365 1.00 36.22 108 VAL A C 1
ATOM 894 O O . VAL A 1 108 ? 27.693 1.543 6.841 1.00 36.22 108 VAL A O 1
ATOM 897 N N . SER A 1 109 ? 29.970 1.613 6.780 1.00 29.92 109 SER A N 1
ATOM 898 C CA . SER A 1 109 ? 30.353 1.930 5.392 1.00 29.92 109 SER A CA 1
ATOM 899 C C . SER A 1 109 ? 29.247 2.119 4.334 1.00 29.92 109 SER A C 1
ATOM 901 O O . SER A 1 109 ? 28.509 1.213 3.946 1.00 29.92 109 SER A O 1
ATOM 903 N N . SER A 1 110 ? 29.218 3.334 3.794 1.00 39.22 110 SER A N 1
ATOM 904 C CA . SER A 1 110 ? 28.334 3.889 2.766 1.00 39.22 110 SER A CA 1
ATOM 905 C C . SER A 1 110 ? 28.678 3.473 1.320 1.00 39.22 110 SER A C 1
ATOM 907 O O . SER A 1 110 ? 28.264 4.145 0.371 1.00 39.22 110 SER A O 1
ATOM 909 N N . GLU A 1 111 ? 29.395 2.366 1.105 1.00 37.09 111 GLU A N 1
ATOM 910 C CA . GLU A 1 111 ? 30.027 2.071 -0.195 1.00 37.09 111 GLU A CA 1
ATOM 911 C C . GLU A 1 111 ? 29.498 0.881 -1.003 1.00 37.09 111 GLU A C 1
ATOM 913 O O . GLU A 1 111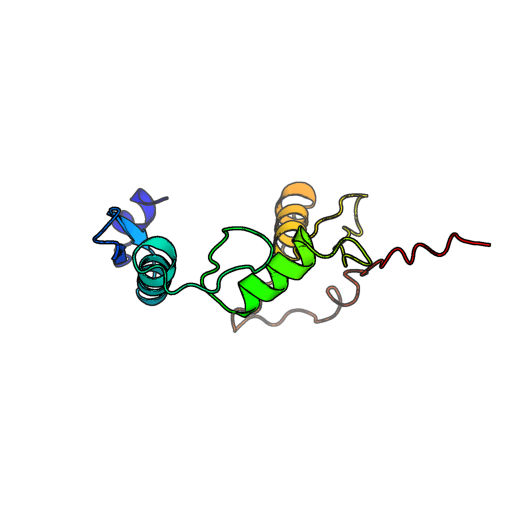 ? 30.051 0.594 -2.055 1.00 37.09 111 GLU A O 1
ATOM 918 N N . GLN A 1 112 ? 28.381 0.246 -0.627 1.00 43.16 112 GLN A N 1
ATOM 919 C CA . GLN A 1 112 ? 27.840 -0.889 -1.412 1.00 43.16 112 GLN A CA 1
ATOM 920 C C . GLN A 1 112 ? 26.374 -0.767 -1.862 1.00 43.16 112 GLN A C 1
ATOM 922 O O . GLN A 1 112 ? 25.779 -1.732 -2.333 1.00 43.16 112 GLN A O 1
ATOM 927 N N . LEU A 1 113 ? 25.770 0.423 -1.780 1.00 45.62 113 LEU A N 1
ATOM 928 C CA . LEU A 1 113 ? 24.421 0.676 -2.325 1.00 45.62 113 LEU A CA 1
ATOM 929 C C . LEU A 1 113 ? 24.408 1.601 -3.551 1.00 45.62 113 LEU A C 1
ATOM 931 O O . LEU A 1 113 ? 23.327 1.993 -3.995 1.00 45.62 113 LEU A O 1
ATOM 935 N N . LYS A 1 114 ? 25.585 1.941 -4.091 1.00 40.31 114 LYS A N 1
ATOM 936 C CA . LYS A 1 114 ? 25.730 2.896 -5.199 1.00 40.31 114 LYS A CA 1
ATOM 937 C C . LYS A 1 114 ? 25.221 2.330 -6.533 1.00 40.31 114 LYS A C 1
ATOM 939 O O . LYS A 1 114 ? 24.640 3.079 -7.306 1.00 40.31 114 LYS A O 1
ATOM 944 N N . ASP A 1 115 ? 25.232 1.009 -6.712 1.00 42.81 115 ASP A N 1
ATOM 945 C CA . ASP A 1 115 ? 24.964 0.394 -8.018 1.00 42.81 115 ASP A CA 1
ATOM 946 C C . ASP A 1 115 ? 23.888 -0.694 -7.973 1.00 42.81 115 ASP A C 1
ATOM 948 O O . ASP A 1 115 ? 24.049 -1.792 -8.503 1.00 42.81 115 ASP A O 1
ATOM 952 N N . ALA A 1 116 ? 22.718 -0.393 -7.400 1.00 43.03 116 ALA A N 1
ATOM 953 C CA . ALA A 1 116 ? 21.513 -1.084 -7.864 1.00 43.03 116 ALA A CA 1
ATOM 954 C C . ALA A 1 116 ? 21.232 -0.586 -9.289 1.00 43.03 116 ALA A C 1
ATOM 956 O O . ALA A 1 116 ? 20.391 0.297 -9.480 1.00 43.03 116 ALA A O 1
ATOM 957 N N . VAL A 1 117 ? 22.012 -1.093 -10.251 1.00 43.81 117 VAL A N 1
ATOM 958 C CA . VAL A 1 117 ? 22.012 -0.679 -11.648 1.00 43.81 117 VAL A CA 1
ATOM 959 C C . VAL A 1 117 ? 20.584 -0.735 -12.149 1.00 43.81 117 VAL A C 1
ATOM 961 O O . VAL A 1 117 ? 19.902 -1.762 -12.164 1.00 43.81 117 VAL A O 1
ATOM 964 N N . ILE A 1 118 ? 20.117 0.440 -12.521 1.00 43.16 118 ILE A N 1
ATOM 965 C CA . ILE A 1 118 ? 18.868 0.613 -13.214 1.00 43.16 118 ILE A CA 1
ATOM 966 C C . ILE A 1 118 ? 19.232 0.446 -14.671 1.00 43.16 118 ILE A C 1
ATOM 968 O O . ILE A 1 118 ? 19.638 1.399 -15.324 1.00 43.16 118 ILE A O 1
ATOM 972 N N . ILE A 1 119 ? 19.125 -0.778 -15.172 1.00 41.91 119 ILE A N 1
ATOM 973 C CA . ILE A 1 119 ? 19.158 -0.982 -16.613 1.00 41.91 119 ILE A CA 1
ATOM 974 C C . ILE A 1 119 ? 17.759 -0.630 -17.109 1.00 41.91 119 ILE A C 1
ATOM 976 O O . ILE A 1 119 ? 16.827 -1.440 -17.079 1.00 41.91 119 ILE A O 1
ATOM 980 N N . THR A 1 120 ? 17.577 0.625 -17.515 1.00 36.09 120 THR A N 1
ATOM 981 C CA . THR A 1 120 ? 16.580 0.931 -18.536 1.00 36.09 120 THR A CA 1
ATOM 982 C C . THR A 1 120 ? 17.067 0.215 -19.784 1.00 36.09 120 THR A C 1
ATOM 984 O O . THR A 1 120 ? 18.047 0.634 -20.388 1.00 36.09 120 THR A O 1
ATOM 987 N N . LYS A 1 121 ? 16.433 -0.902 -20.159 1.00 36.62 121 LYS A N 1
ATOM 988 C CA . LYS A 1 121 ? 16.522 -1.331 -21.554 1.00 36.62 121 LYS A CA 1
ATOM 989 C C . LYS A 1 121 ? 15.822 -0.240 -22.353 1.00 36.62 121 LYS A C 1
ATOM 991 O O . LYS A 1 121 ? 14.600 -0.269 -22.487 1.00 36.62 121 LYS A O 1
ATOM 996 N N . GLU A 1 122 ? 16.589 0.754 -22.785 1.00 39.34 122 GLU A N 1
ATOM 997 C CA . GLU A 1 122 ? 16.225 1.547 -23.943 1.00 39.34 122 GLU A CA 1
ATOM 998 C C . GLU A 1 122 ? 16.114 0.548 -25.087 1.00 39.34 122 GLU A C 1
ATOM 1000 O O . GLU A 1 122 ? 17.102 0.009 -25.580 1.00 39.34 122 GLU A O 1
ATOM 1005 N N . GLY A 1 123 ? 14.877 0.198 -25.424 1.00 35.41 123 GLY A N 1
ATOM 1006 C CA . GLY A 1 123 ? 14.582 -0.510 -26.654 1.00 35.41 123 GLY A CA 1
ATOM 1007 C C . GLY A 1 123 ? 14.724 0.467 -27.809 1.00 35.41 123 GLY A C 1
ATOM 1008 O O . GLY A 1 123 ? 13.716 0.875 -28.374 1.00 35.41 123 GLY A O 1
ATOM 1009 N N . ASN A 1 124 ? 15.957 0.861 -28.127 1.00 30.77 124 ASN A N 1
ATOM 1010 C CA . ASN A 1 124 ? 16.285 1.313 -29.469 1.00 30.77 124 ASN A CA 1
ATOM 1011 C C . ASN A 1 124 ? 16.307 0.070 -30.353 1.00 30.77 124 ASN A C 1
ATOM 1013 O O . ASN A 1 124 ? 17.303 -0.644 -30.388 1.00 30.77 124 ASN A O 1
ATOM 1017 N N . VAL A 1 125 ? 15.180 -0.204 -31.009 1.00 36.41 125 VAL A N 1
ATOM 1018 C CA . VAL A 1 125 ? 15.156 -0.894 -32.301 1.00 36.41 125 VAL A CA 1
ATOM 1019 C C . VAL A 1 125 ? 13.974 -0.349 -33.098 1.00 36.41 125 VAL A C 1
ATOM 1021 O O . VAL A 1 125 ? 12.871 -0.870 -32.964 1.00 36.41 125 VAL A O 1
ATOM 1024 N N . VAL A 1 126 ? 14.210 0.687 -33.903 1.00 24.33 126 VAL A N 1
ATOM 1025 C CA . VAL A 1 126 ? 13.564 0.948 -35.210 1.00 24.33 126 VAL A CA 1
ATOM 1026 C C . VAL A 1 126 ? 14.617 1.745 -36.022 1.00 24.33 126 VAL A C 1
ATOM 1028 O O . VAL A 1 126 ? 15.291 2.553 -35.384 1.00 24.33 126 VAL A O 1
ATOM 1031 N N . PRO A 1 127 ? 14.859 1.436 -37.316 1.00 36.62 127 PRO A N 1
ATOM 1032 C CA . PRO A 1 127 ? 16.175 1.530 -37.972 1.00 36.62 127 PRO A CA 1
ATOM 1033 C C . PRO A 1 127 ? 16.783 2.929 -38.078 1.00 36.62 127 PRO A C 1
ATOM 1035 O O . PRO A 1 127 ? 16.017 3.916 -38.128 1.00 36.62 127 PRO A O 1
#

Radius of gyration: 19.24 Å; Cα contacts (8 Å, |Δi|>4): 136; chains: 1; bounding box: 46×25×63 Å

Nearest PDB structures (foldseek):
  5t0u-assembly2_D  TM=6.181E-01  e=1.230E-05  Homo sapiens
  8ssu-assembly1_A  TM=6.053E-01  e=1.939E-05  Homo sapiens
  5und-assembly2_B  TM=5.844E-01  e=2.069E-05  Homo sapiens
  8ssr-assembly1_A  TM=6.216E-01  e=4.814E-05  Homo sapiens
  5k5h-assembly1_A  TM=6.209E-01  e=2.289E-04  Homo sapiens

Solvent-accessible surface area (backbone atoms only — not comparable to full-atom values): 8122 Å² total; per-residue (Å²): 118,70,75,57,35,65,78,64,69,51,72,67,28,61,32,89,89,79,62,53,74,27,83,39,63,68,60,30,49,44,46,45,34,26,77,73,67,64,68,27,40,71,47,94,89,48,96,51,62,23,74,40,67,71,55,36,56,50,46,46,46,73,74,70,40,84,74,74,58,62,34,40,47,47,94,88,48,94,56,70,28,82,45,70,68,56,45,50,51,45,37,35,74,76,67,68,42,84,80,82,68,100,59,91,84,80,96,73,82,94,78,83,74,86,71,71,49,64,61,61,72,74,80,85,82,77,137

Foldseek 3Di:
DVVVCVVVVQDWDAQPVPRDIDSDPVVSVLCCCVPPVVVFDQAPVDRDGHSDPVRNVLCCLQPVDPAQQFWQADPVDRDIHSDPVVSCVCCCPVVVDDDDDPPPDDDDDPPPPPPSPRPRPPPPDDD

InterPro domains:
  IPR013087 Zinc finger C2H2-type [PF00096] (41-64)
  IPR013087 Zinc finger C2H2-type [PS00028] (15-36)
  IPR013087 Zinc finger C2H2-type [PS00028] (43-64)
  IPR013087 Zinc finger C2H2-type [PS00028] (74-95)
  IPR013087 Zinc finger C2H2-type [PS50157] (13-41)
  IPR013087 Zinc finger C2H2-type [PS50157] (41-69)
  IPR013087 Zinc finger C2H2-type [SM00355] (13-36)
  IPR013087 Zinc finger C2H2-type [SM00355] (41-64)
  IPR013087 Zinc finger C2H2-type [SM00355] (72-95)
  IPR036236 Zinc finger C2H2 superfamily [SSF57667] (11-62)
  IPR036236 Zinc finger C2H2 superfamily [SSF57667] (70-97)